Protein AF-Q7PAD1-F1 (afdb_monomer_lite)

Foldseek 3Di:
DDLLVQLVVLQVQLVCCVPVVVNNVSSVVSNVSSVVSVCVVPDPVVVVVVVVVVVD

Organism: Rickettsia sibirica (strain ATCC VR-151 / 246) (NCBI:txid272951)

Structure (mmCIF, N/CA/C/O backbone):
data_AF-Q7PAD1-F1
#
_entry.id   AF-Q7PAD1-F1
#
loop_
_atom_site.group_PDB
_atom_site.id
_atom_site.type_symbol
_atom_site.label_atom_id
_atom_site.label_alt_id
_atom_site.label_comp_id
_atom_site.label_asym_id
_atom_site.label_entity_id
_atom_site.label_seq_id
_atom_site.pdbx_PDB_ins_code
_atom_site.Cartn_x
_atom_si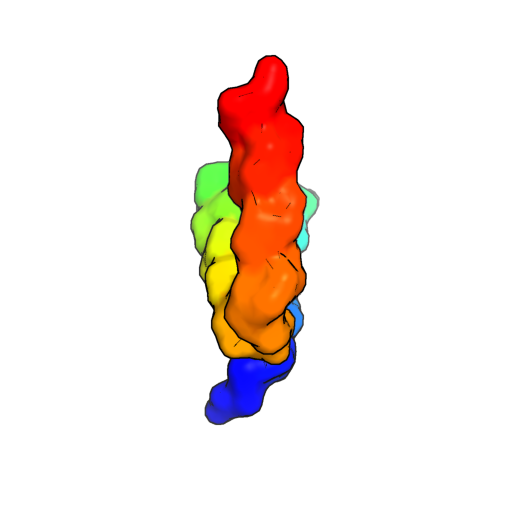te.Cartn_y
_atom_site.Cartn_z
_atom_site.occupancy
_atom_site.B_iso_or_equiv
_atom_site.auth_seq_id
_atom_site.auth_comp_id
_atom_site.auth_asym_id
_atom_site.auth_atom_id
_atom_site.pdbx_PDB_model_num
ATOM 1 N N . MET A 1 1 ? 2.502 -11.441 -13.089 1.00 73.75 1 MET A N 1
ATOM 2 C CA . MET A 1 1 ? 1.830 -10.122 -13.129 1.00 73.75 1 MET A CA 1
ATOM 3 C C . MET A 1 1 ? 2.858 -9.090 -13.552 1.00 73.75 1 MET A C 1
ATOM 5 O O . MET A 1 1 ? 3.939 -9.095 -12.981 1.00 73.75 1 MET A O 1
ATOM 9 N N . ASP A 1 2 ? 2.539 -8.271 -14.552 1.00 92.31 2 ASP A N 1
ATOM 10 C CA . ASP A 1 2 ? 3.394 -7.173 -15.020 1.00 92.31 2 ASP A CA 1
ATOM 11 C C . ASP A 1 2 ? 3.649 -6.115 -13.916 1.00 92.31 2 ASP A C 1
ATOM 13 O O . ASP A 1 2 ? 2.829 -5.966 -13.001 1.00 92.31 2 ASP A O 1
ATOM 17 N N . LYS A 1 3 ? 4.787 -5.405 -13.984 1.00 91.12 3 LYS A N 1
ATOM 18 C CA . LYS A 1 3 ? 5.198 -4.408 -12.981 1.00 91.12 3 LYS A CA 1
ATOM 19 C C . LYS A 1 3 ? 4.172 -3.275 -12.857 1.00 91.12 3 LYS A C 1
ATOM 21 O O . LYS A 1 3 ? 3.771 -2.976 -11.734 1.00 91.12 3 LYS A O 1
ATOM 26 N N . CYS A 1 4 ? 3.658 -2.735 -13.964 1.00 91.69 4 CYS A N 1
ATOM 27 C CA . CYS A 1 4 ? 2.634 -1.684 -13.938 1.00 91.69 4 CYS A CA 1
ATOM 28 C C . CYS A 1 4 ? 1.342 -2.188 -13.279 1.00 91.69 4 CYS A C 1
ATOM 30 O O . CYS A 1 4 ? 0.755 -1.519 -12.427 1.00 91.69 4 CYS A O 1
ATOM 32 N N . ARG A 1 5 ? 0.913 -3.420 -13.601 1.00 95.25 5 ARG A N 1
ATOM 33 C CA . ARG A 1 5 ? -0.255 -4.040 -12.938 1.00 95.25 5 ARG A CA 1
ATOM 34 C C . ARG A 1 5 ? -0.046 -4.215 -11.431 1.00 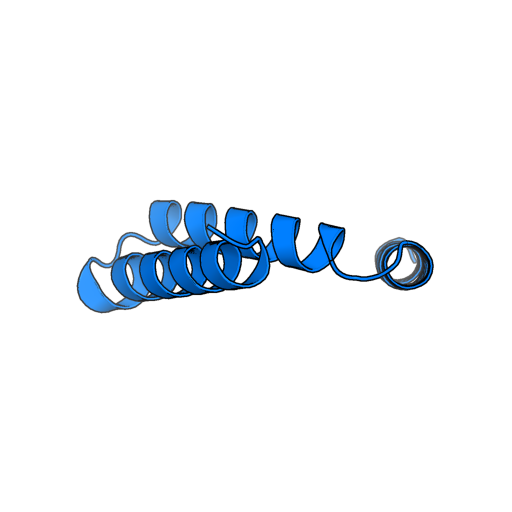95.25 5 ARG A C 1
ATOM 36 O O . ARG A 1 5 ? -0.984 -4.017 -10.661 1.00 95.25 5 ARG A O 1
ATOM 43 N N . LYS A 1 6 ? 1.171 -4.559 -11.003 1.00 96.62 6 LYS A N 1
ATOM 44 C CA . LYS A 1 6 ? 1.525 -4.700 -9.584 1.00 96.62 6 LYS A CA 1
ATOM 45 C C . LYS A 1 6 ? 1.526 -3.353 -8.852 1.00 96.62 6 LYS A C 1
ATOM 47 O O . LYS A 1 6 ? 1.010 -3.291 -7.739 1.00 96.62 6 LYS A O 1
ATOM 52 N N . ALA A 1 7 ? 2.053 -2.295 -9.469 1.00 96.25 7 ALA A N 1
ATOM 53 C CA . ALA A 1 7 ? 2.018 -0.940 -8.916 1.00 96.25 7 ALA A CA 1
ATOM 54 C C . ALA A 1 7 ? 0.573 -0.457 -8.718 1.00 96.25 7 ALA A C 1
ATOM 56 O O . ALA A 1 7 ? 0.198 -0.073 -7.610 1.00 96.25 7 ALA A O 1
ATOM 57 N N . ASN A 1 8 ? -0.276 -0.616 -9.740 1.00 97.00 8 ASN A N 1
ATOM 58 C CA . ASN A 1 8 ? -1.700 -0.277 -9.660 1.00 97.00 8 ASN A CA 1
ATOM 59 C C . ASN A 1 8 ? -2.435 -1.050 -8.557 1.00 97.00 8 ASN A C 1
ATOM 61 O O . ASN A 1 8 ? -3.287 -0.489 -7.868 1.00 97.00 8 ASN A O 1
ATOM 65 N N . LEU A 1 9 ? -2.116 -2.334 -8.363 1.00 98.12 9 LEU A N 1
ATOM 66 C CA . LEU A 1 9 ? -2.695 -3.110 -7.268 1.00 98.12 9 LEU A CA 1
ATOM 67 C C . LEU A 1 9 ? -2.304 -2.523 -5.907 1.00 98.12 9 LEU A C 1
ATOM 69 O O . LEU A 1 9 ? -3.170 -2.343 -5.055 1.00 98.12 9 LEU A O 1
ATOM 73 N N . TYR A 1 10 ? -1.029 -2.187 -5.708 1.00 98.44 10 TYR A N 1
ATOM 74 C CA . TYR A 1 10 ? -0.587 -1.560 -4.466 1.00 98.44 10 TYR A CA 1
ATOM 75 C C . TYR A 1 10 ? -1.239 -0.199 -4.229 1.00 98.44 10 TYR A C 1
ATOM 77 O O . TYR A 1 10 ? -1.646 0.065 -3.103 1.00 98.44 10 TYR A O 1
ATOM 85 N N . GLN A 1 11 ? -1.432 0.624 -5.261 1.00 98.31 11 GLN A N 1
ATOM 86 C CA . GLN A 1 11 ? -2.182 1.873 -5.107 1.00 98.31 11 GLN A CA 1
ATOM 87 C C . GLN A 1 11 ? -3.605 1.607 -4.603 1.00 98.31 11 GLN A C 1
ATOM 89 O O . GLN A 1 11 ? -4.016 2.190 -3.605 1.00 98.31 11 GLN A O 1
ATOM 94 N N . LYS A 1 12 ? -4.330 0.657 -5.210 1.00 98.56 12 LYS A N 1
ATOM 95 C CA . LYS A 1 12 ? -5.685 0.284 -4.763 1.00 98.56 12 LYS A CA 1
ATOM 96 C C . LYS A 1 12 ? -5.713 -0.219 -3.319 1.00 98.56 12 LYS A C 1
ATOM 98 O O . LYS A 1 12 ? -6.630 0.112 -2.574 1.00 98.56 12 LYS A O 1
ATOM 103 N N . MET A 1 13 ? -4.712 -0.999 -2.913 1.00 98.62 13 MET A N 1
ATOM 104 C CA . MET A 1 13 ? -4.585 -1.453 -1.525 1.00 98.62 13 MET A CA 1
ATOM 105 C C . MET A 1 13 ?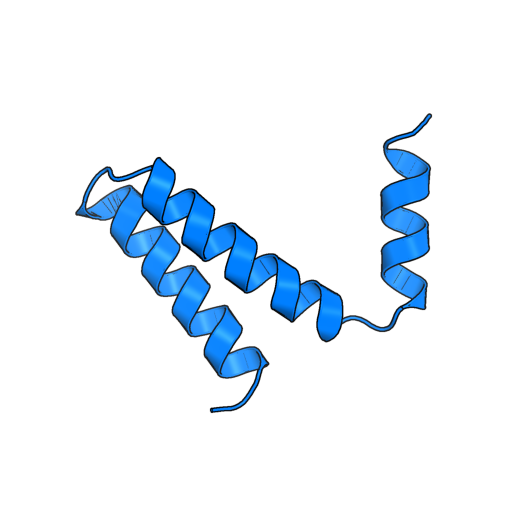 -4.312 -0.293 -0.565 1.00 98.62 13 MET A C 1
ATOM 107 O O . MET A 1 13 ? -4.874 -0.286 0.528 1.00 98.62 13 MET A O 1
ATOM 111 N N . GLY A 1 14 ? -3.490 0.681 -0.967 1.00 98.69 14 GLY A N 1
ATOM 112 C CA . GLY A 1 14 ? -3.260 1.913 -0.213 1.00 98.69 14 GLY A CA 1
ATOM 113 C C . GLY A 1 14 ? -4.563 2.673 0.019 1.00 98.69 14 GLY A C 1
ATOM 114 O O . GLY A 1 14 ? -4.983 2.829 1.163 1.00 98.69 14 GLY A O 1
ATOM 115 N N . TYR A 1 15 ? -5.275 2.982 -1.067 1.00 98.62 15 TYR A N 1
ATOM 116 C CA . TYR A 1 15 ? -6.577 3.656 -1.025 1.00 98.62 15 TYR A CA 1
ATOM 117 C C . TYR A 1 15 ? -7.577 2.943 -0.115 1.00 98.62 15 TYR A C 1
ATOM 119 O O . TYR A 1 15 ? -8.237 3.573 0.707 1.00 98.62 15 TYR A O 1
ATOM 127 N N . TYR A 1 16 ? -7.678 1.618 -0.226 1.00 98.62 16 TYR A N 1
ATOM 128 C CA . TYR A 1 16 ? -8.585 0.846 0.615 1.00 98.62 16 TYR A CA 1
ATOM 129 C C . TYR A 1 16 ? -8.213 0.936 2.102 1.00 98.62 16 TYR A C 1
ATOM 131 O O . TYR A 1 16 ? -9.080 1.129 2.952 1.00 98.62 16 TYR A O 1
ATOM 139 N N . ASN A 1 17 ? -6.922 0.826 2.432 1.00 98.56 17 ASN A N 1
ATOM 140 C CA . ASN A 1 17 ? -6.480 0.938 3.820 1.00 98.56 17 ASN A CA 1
ATOM 141 C C . ASN A 1 17 ? -6.704 2.349 4.373 1.00 98.56 17 ASN A C 1
ATOM 143 O O . ASN A 1 17 ? -7.127 2.469 5.514 1.00 98.56 17 ASN A O 1
ATOM 147 N N . GLU A 1 18 ? -6.483 3.393 3.578 1.00 98.50 18 GLU A N 1
ATOM 148 C CA . GLU A 1 18 ? -6.676 4.785 3.990 1.00 98.50 18 GLU A CA 1
ATOM 149 C C . GLU A 1 18 ? -8.145 5.141 4.209 1.00 98.50 18 GLU A C 1
ATOM 151 O O . GLU A 1 18 ? -8.514 5.571 5.297 1.00 98.50 18 GLU A O 1
ATOM 156 N N . TYR A 1 19 ? -8.985 4.936 3.195 1.00 98.19 19 TYR A N 1
ATOM 157 C CA . TYR A 1 19 ? -10.340 5.489 3.188 1.00 98.19 19 TYR A CA 1
ATOM 158 C C . TYR A 1 19 ? -11.400 4.539 3.734 1.00 98.19 19 TYR A C 1
ATOM 160 O O . TYR A 1 19 ? -12.437 5.000 4.201 1.00 98.19 19 TYR A O 1
ATOM 168 N N . ILE A 1 20 ? -11.173 3.224 3.660 1.00 98.31 20 ILE A N 1
ATOM 169 C CA . ILE A 1 20 ? -12.163 2.235 4.112 1.00 98.31 20 ILE A CA 1
ATOM 170 C C . ILE A 1 20 ? -11.810 1.709 5.499 1.00 98.31 20 ILE A C 1
ATOM 172 O O . ILE A 1 20 ? -12.689 1.566 6.343 1.00 98.31 20 ILE A O 1
ATOM 176 N N . LEU A 1 21 ? -10.530 1.415 5.745 1.00 98.19 21 LEU A N 1
ATOM 177 C CA . LEU A 1 21 ? -10.091 0.845 7.020 1.00 98.19 21 LEU A CA 1
ATOM 178 C C . LEU A 1 21 ? -9.511 1.872 8.002 1.00 98.19 21 LEU A C 1
ATOM 180 O O . LEU A 1 21 ? -9.255 1.501 9.146 1.00 98.19 21 LEU A O 1
ATOM 184 N N . CYS A 1 22 ? -9.263 3.117 7.576 1.00 97.94 22 CYS A N 1
ATOM 185 C CA . CYS A 1 22 ? -8.559 4.143 8.363 1.00 97.94 22 CYS A CA 1
ATOM 186 C C . CYS A 1 22 ? -7.196 3.670 8.916 1.00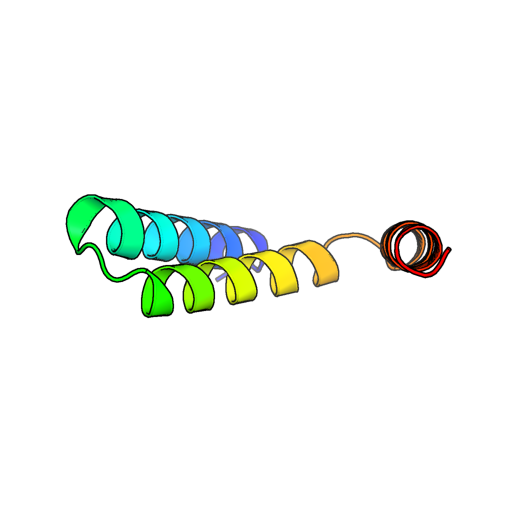 97.94 22 CYS A C 1
ATOM 188 O O . CYS A 1 22 ? -6.731 4.108 9.967 1.00 97.94 22 CYS A O 1
ATOM 190 N N . LYS A 1 23 ? -6.545 2.749 8.200 1.00 98.50 23 LYS A N 1
ATOM 191 C CA . LYS A 1 23 ? -5.244 2.147 8.506 1.00 98.50 23 LYS A CA 1
ATOM 192 C C . LYS A 1 23 ? -4.134 2.876 7.759 1.00 98.50 23 LYS A C 1
ATOM 194 O O . LYS A 1 23 ? -3.627 2.416 6.732 1.00 98.50 23 LYS A O 1
ATOM 199 N N . PHE A 1 24 ? -3.780 4.055 8.256 1.00 97.31 24 PHE A N 1
ATOM 200 C CA . PHE A 1 24 ? -2.849 4.956 7.573 1.00 97.31 24 PHE A CA 1
ATOM 201 C C . PHE A 1 24 ? -1.431 4.381 7.443 1.00 97.31 24 PHE A C 1
ATOM 203 O O . PHE A 1 24 ? -0.790 4.560 6.408 1.00 97.31 24 PHE A O 1
ATOM 210 N N . GLU A 1 25 ? -0.948 3.631 8.438 1.00 98.12 25 GLU A N 1
ATOM 211 C CA . GLU A 1 25 ? 0.375 3.001 8.365 1.00 98.12 25 GLU A CA 1
ATOM 212 C C . GLU A 1 25 ? 0.444 1.926 7.275 1.00 98.12 25 GLU A C 1
ATOM 214 O O . GLU A 1 25 ? 1.403 1.871 6.498 1.00 98.12 25 GLU A O 1
ATOM 219 N N . GLU A 1 26 ? -0.567 1.061 7.190 1.00 97.88 26 GLU A N 1
ATOM 220 C CA . GLU A 1 26 ? -0.673 0.058 6.136 1.00 97.88 26 GLU A CA 1
ATOM 221 C C . GLU A 1 26 ? -0.867 0.700 4.767 1.00 97.88 26 GLU A C 1
ATOM 223 O O . GLU A 1 26 ? -0.223 0.269 3.807 1.00 97.88 26 GLU A O 1
ATOM 228 N N . SER A 1 27 ? -1.677 1.757 4.678 1.00 98.62 27 SER A N 1
ATOM 229 C CA . SER A 1 27 ? -1.828 2.529 3.446 1.00 98.62 27 SER A CA 1
ATOM 230 C C . SER A 1 27 ? -0.478 3.050 2.943 1.00 98.62 27 SER A C 1
ATOM 232 O O . SER A 1 27 ? -0.069 2.759 1.812 1.00 98.62 27 SER A O 1
ATOM 234 N N . LEU A 1 28 ? 0.293 3.696 3.825 1.00 98.44 28 LEU A N 1
ATOM 235 C CA . LEU A 1 28 ? 1.618 4.217 3.503 1.00 98.44 28 LEU A CA 1
ATOM 236 C C . LEU A 1 28 ? 2.578 3.112 3.038 1.00 98.44 28 LEU A C 1
ATOM 238 O O . LEU A 1 28 ? 3.356 3.317 2.102 1.00 98.44 28 LEU A O 1
ATOM 242 N N . LYS A 1 29 ? 2.524 1.920 3.652 1.00 98.56 29 LYS A N 1
ATOM 243 C CA . LYS A 1 29 ? 3.322 0.760 3.214 1.00 98.56 29 LYS A CA 1
ATOM 244 C C . LYS A 1 29 ? 2.992 0.365 1.774 1.00 98.56 29 LYS A C 1
ATOM 246 O O . LYS A 1 29 ? 3.910 0.034 1.021 1.00 98.56 29 LYS A O 1
ATOM 251 N N . TYR A 1 30 ? 1.722 0.387 1.376 1.00 98.62 30 TYR A N 1
ATOM 252 C CA . TYR A 1 30 ? 1.325 0.046 0.010 1.00 98.62 30 TYR A CA 1
ATOM 253 C C . TYR A 1 30 ? 1.700 1.131 -0.998 1.00 98.62 30 TYR A C 1
ATOM 255 O O . TYR A 1 30 ? 2.291 0.802 -2.028 1.00 98.62 30 TYR A O 1
ATOM 263 N N . TYR A 1 31 ? 1.483 2.409 -0.686 1.00 98.44 31 TYR A N 1
ATOM 264 C CA . TYR A 1 31 ? 1.907 3.497 -1.571 1.00 98.44 31 TYR A CA 1
ATOM 265 C C . TYR A 1 31 ? 3.423 3.508 -1.800 1.00 98.44 31 TYR A C 1
ATOM 267 O O . TYR A 1 31 ? 3.863 3.620 -2.942 1.00 98.44 31 TYR A O 1
ATOM 275 N N . LYS A 1 32 ? 4.237 3.268 -0.762 1.00 98.06 32 LYS A N 1
ATOM 276 C CA . LYS A 1 32 ? 5.700 3.133 -0.911 1.00 98.06 32 LYS A CA 1
ATOM 277 C C . LYS A 1 32 ? 6.096 1.984 -1.843 1.00 98.06 32 LYS A C 1
ATOM 279 O O . LYS A 1 32 ? 7.051 2.110 -2.607 1.00 98.06 32 LYS A O 1
ATOM 284 N N . LYS A 1 33 ? 5.371 0.860 -1.806 1.00 97.31 33 LYS A N 1
ATOM 285 C CA . LYS A 1 33 ? 5.615 -0.271 -2.716 1.00 97.31 33 LYS A CA 1
ATOM 286 C C . LYS A 1 33 ? 5.247 0.058 -4.165 1.00 97.31 33 LYS A C 1
ATOM 288 O O . LYS A 1 33 ? 5.959 -0.397 -5.055 1.00 97.31 33 LYS A O 1
ATOM 293 N N . ALA A 1 34 ? 4.169 0.812 -4.400 1.00 96.94 34 ALA A N 1
ATOM 294 C CA . ALA A 1 34 ? 3.814 1.296 -5.736 1.00 96.94 34 ALA A CA 1
ATOM 295 C C . ALA A 1 34 ? 4.886 2.255 -6.272 1.00 96.94 34 ALA A C 1
ATOM 297 O O . ALA A 1 34 ? 5.460 1.987 -7.323 1.00 96.94 34 ALA A O 1
ATOM 298 N N . LEU A 1 35 ? 5.252 3.266 -5.474 1.00 95.56 35 LEU A N 1
ATOM 299 C CA . LEU A 1 35 ? 6.265 4.264 -5.822 1.00 95.56 35 LEU A CA 1
ATOM 300 C C . LEU A 1 35 ? 7.600 3.627 -6.218 1.00 95.56 35 LEU A C 1
ATOM 302 O O . LEU A 1 35 ? 8.197 4.023 -7.212 1.00 95.56 35 LEU A O 1
ATOM 306 N N . LYS A 1 36 ? 8.058 2.612 -5.474 1.00 94.19 36 LYS A N 1
ATOM 307 C CA . LYS A 1 36 ? 9.299 1.904 -5.806 1.00 94.19 36 LYS A CA 1
ATOM 308 C C . LYS A 1 36 ? 9.245 1.266 -7.199 1.00 94.19 36 LYS A C 1
ATOM 310 O O . LYS A 1 36 ? 10.229 1.304 -7.926 1.00 94.19 36 LYS A O 1
ATOM 315 N N . ILE A 1 37 ? 8.111 0.674 -7.571 1.00 92.69 37 ILE A N 1
ATOM 316 C CA . ILE A 1 37 ? 7.952 0.060 -8.893 1.00 92.69 37 ILE A CA 1
ATOM 317 C C . ILE A 1 37 ? 7.901 1.139 -9.975 1.00 92.69 37 ILE A C 1
ATOM 319 O O . ILE A 1 37 ? 8.551 0.979 -11.002 1.00 92.69 37 ILE A O 1
ATOM 323 N N . ASP A 1 38 ? 7.182 2.234 -9.734 1.00 90.06 38 ASP A N 1
ATOM 324 C CA . ASP A 1 38 ? 7.104 3.350 -10.679 1.00 90.06 38 ASP A CA 1
ATOM 325 C C . ASP A 1 38 ? 8.495 3.961 -10.918 1.00 90.06 38 ASP A C 1
ATOM 327 O O . ASP A 1 38 ? 8.878 4.203 -12.059 1.00 90.06 38 ASP A O 1
ATOM 331 N N . GLN A 1 39 ? 9.310 4.094 -9.868 1.00 90.19 39 GLN A N 1
ATOM 332 C CA . GLN A 1 39 ? 10.715 4.502 -9.972 1.00 90.19 39 GLN A CA 1
ATOM 333 C C . GLN A 1 39 ? 11.564 3.503 -10.772 1.00 90.19 39 GLN A C 1
ATOM 335 O O . GLN A 1 39 ? 12.370 3.916 -11.591 1.00 90.19 39 GLN A O 1
ATOM 340 N N . GLU A 1 40 ? 11.383 2.193 -10.585 1.00 89.19 40 GLU A N 1
ATOM 341 C CA . GLU A 1 40 ? 12.092 1.179 -11.383 1.00 89.19 40 GLU A CA 1
ATOM 342 C C . GLU A 1 40 ? 11.685 1.174 -12.867 1.00 89.19 40 GLU A C 1
ATOM 344 O O . GLU A 1 40 ? 12.438 0.677 -13.705 1.00 89.19 40 GLU A O 1
ATOM 349 N N . LEU A 1 41 ? 10.477 1.647 -13.185 1.00 86.12 41 LEU A N 1
ATOM 350 C CA . LEU A 1 41 ? 9.955 1.735 -14.551 1.00 86.12 41 LEU A CA 1
ATOM 351 C C . LEU A 1 41 ? 10.370 3.034 -15.250 1.00 86.12 41 LEU A C 1
ATOM 353 O O . LEU A 1 41 ? 10.517 3.050 -16.473 1.00 86.12 41 LEU A O 1
ATOM 357 N N . VAL A 1 42 ? 10.568 4.113 -14.493 1.00 80.56 42 VAL A N 1
ATOM 358 C CA . VAL A 1 42 ? 11.101 5.373 -15.008 1.00 80.56 42 VAL A CA 1
ATOM 359 C C . VAL A 1 42 ? 12.610 5.225 -15.221 1.00 80.56 42 VAL A C 1
ATOM 361 O O . VAL A 1 42 ? 13.358 4.855 -14.323 1.00 80.56 42 VAL A O 1
ATOM 364 N N . HIS A 1 43 ? 13.068 5.513 -16.440 1.00 62.81 43 HIS A N 1
ATOM 365 C CA . HIS A 1 43 ? 14.474 5.397 -16.831 1.00 62.81 43 HIS A CA 1
ATOM 366 C C . HIS A 1 43 ? 15.403 6.136 -15.830 1.00 62.81 43 HIS A C 1
ATOM 368 O O . HIS A 1 43 ? 15.060 7.247 -15.408 1.00 62.81 43 HIS A O 1
ATOM 374 N N . PRO A 1 44 ? 16.593 5.597 -15.476 1.00 56.53 44 PRO A N 1
ATOM 375 C CA . PRO A 1 44 ? 17.454 6.136 -14.408 1.00 56.53 44 PRO A CA 1
ATOM 376 C C . PRO A 1 44 ? 17.825 7.622 -14.529 1.00 56.53 44 PRO A C 1
ATOM 378 O O . PRO A 1 44 ? 18.139 8.267 -13.531 1.00 56.53 44 PRO A O 1
ATOM 381 N N . SER A 1 45 ? 17.764 8.187 -15.737 1.00 55.31 45 SER A N 1
ATOM 382 C CA . SER A 1 45 ? 18.042 9.600 -16.005 1.00 55.31 45 SER A CA 1
ATOM 383 C C . SER A 1 45 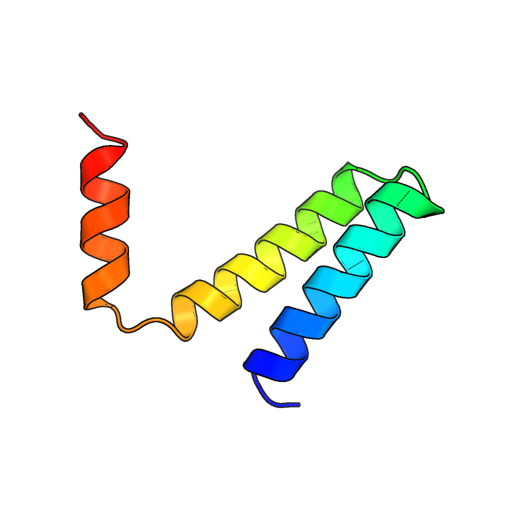? 17.059 10.566 -15.331 1.00 55.31 45 SER A C 1
ATOM 385 O O . SER A 1 45 ? 17.417 11.717 -15.101 1.00 55.31 45 SER A O 1
ATOM 387 N N . PHE A 1 46 ? 15.845 10.127 -14.980 1.00 54.78 46 PHE A N 1
ATOM 388 C CA . PHE A 1 46 ? 14.843 11.00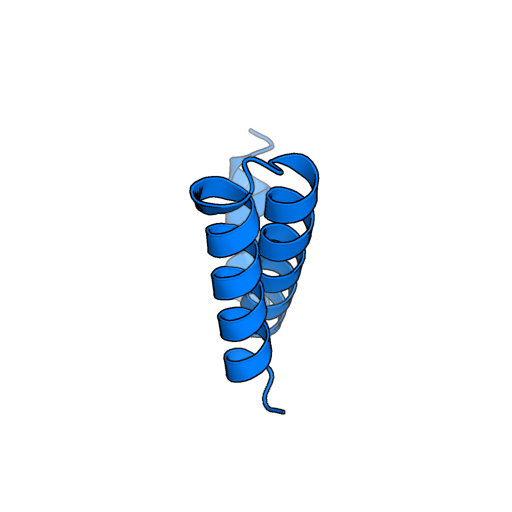3 -14.363 1.00 54.78 46 PHE A CA 1
ATOM 389 C C . PHE A 1 46 ? 15.010 11.116 -12.838 1.00 54.78 46 PHE A C 1
ATOM 391 O O . PHE A 1 46 ? 14.865 12.203 -12.278 1.00 54.78 46 PHE A O 1
ATOM 398 N N . ILE A 1 47 ? 15.382 10.019 -12.164 1.00 55.50 47 ILE A N 1
ATOM 399 C CA . ILE A 1 47 ? 15.523 9.958 -10.696 1.00 55.50 47 ILE A CA 1
ATOM 400 C C . ILE A 1 47 ? 16.642 10.887 -10.206 1.00 55.50 47 ILE A C 1
ATOM 402 O O . ILE A 1 47 ? 16.437 11.631 -9.244 1.00 55.50 47 ILE A O 1
ATOM 406 N N . ALA A 1 48 ? 17.770 10.934 -10.926 1.00 52.41 48 ALA A N 1
ATOM 407 C CA . ALA A 1 48 ? 18.916 11.781 -10.588 1.00 52.41 48 ALA A CA 1
ATOM 408 C C . ALA A 1 48 ? 18.557 13.276 -10.476 1.00 52.41 48 ALA A C 1
ATOM 410 O O . ALA A 1 48 ? 19.112 13.984 -9.641 1.00 52.41 48 ALA A O 1
ATOM 411 N N . SER A 1 49 ? 17.592 13.755 -11.268 1.00 48.66 49 SER A N 1
ATOM 412 C CA . SER A 1 49 ? 17.171 15.163 -11.242 1.00 48.66 49 SER A CA 1
ATOM 413 C C . SER A 1 49 ? 16.274 15.521 -10.047 1.00 48.66 49 SER A C 1
ATOM 415 O O . SER A 1 49 ? 16.276 16.667 -9.599 1.00 48.66 49 SER A O 1
ATOM 417 N N . SER A 1 50 ? 15.532 14.548 -9.505 1.00 52.72 50 SER A N 1
ATOM 418 C CA . SER A 1 50 ? 14.620 14.762 -8.372 1.00 52.72 50 SER A CA 1
ATOM 419 C C . SER A 1 50 ? 15.326 14.768 -7.012 1.00 52.72 50 SER A C 1
ATOM 421 O O . SER A 1 50 ? 14.980 15.589 -6.169 1.00 52.72 50 SER A O 1
ATOM 423 N N . GLN A 1 51 ? 16.350 13.927 -6.821 1.00 53.19 51 GLN A N 1
ATOM 424 C CA . GLN A 1 51 ? 17.167 13.917 -5.597 1.00 53.19 51 GLN A CA 1
ATOM 425 C C . GLN A 1 51 ? 18.054 15.161 -5.474 1.00 53.19 51 GLN A C 1
ATOM 427 O O . GLN A 1 51 ? 18.193 15.716 -4.394 1.00 53.19 51 GLN A O 1
ATOM 432 N N . TYR A 1 52 ? 18.557 15.695 -6.590 1.00 47.22 52 TYR A N 1
ATOM 433 C CA . TYR A 1 52 ? 19.382 16.909 -6.570 1.00 47.22 52 TYR A CA 1
ATOM 434 C C . TYR A 1 52 ? 18.641 18.168 -6.086 1.00 47.22 52 TYR A C 1
ATOM 436 O O . TYR A 1 52 ? 19.273 19.154 -5.721 1.00 47.22 52 TYR A O 1
ATOM 444 N N . ARG A 1 53 ? 17.301 18.167 -6.118 1.00 45.75 53 ARG A N 1
ATOM 445 C CA . ARG A 1 53 ? 16.469 19.327 -5.762 1.00 45.75 53 ARG A CA 1
ATOM 446 C C . ARG A 1 53 ? 15.963 19.299 -4.316 1.00 45.75 53 ARG A C 1
ATOM 448 O O . ARG A 1 53 ? 15.434 20.306 -3.867 1.00 45.75 53 ARG A O 1
ATOM 455 N N . SER A 1 54 ? 16.081 18.164 -3.623 1.00 43.44 54 SER A N 1
ATOM 456 C CA . SER A 1 54 ? 15.759 18.034 -2.194 1.00 43.44 54 SER A CA 1
ATOM 457 C C . SER A 1 54 ? 16.954 18.293 -1.276 1.00 43.44 54 SER A C 1
ATOM 459 O O . SER A 1 54 ? 16.760 18.456 -0.076 1.00 43.44 54 SER A O 1
ATOM 461 N N . ASP A 1 55 ? 18.161 18.327 -1.841 1.00 48.94 55 ASP A N 1
ATOM 462 C CA . ASP A 1 55 ? 19.427 18.419 -1.107 1.00 48.94 55 ASP A CA 1
ATOM 463 C C . ASP A 1 55 ? 20.041 19.843 -1.159 1.00 48.94 55 ASP A C 1
ATOM 465 O O . ASP A 1 55 ? 21.221 20.019 -0.854 1.00 48.94 55 ASP A O 1
ATOM 469 N N . LEU A 1 56 ? 19.252 20.854 -1.557 1.00 44.69 56 LEU A N 1
ATOM 470 C CA . LEU A 1 56 ? 19.633 22.266 -1.745 1.00 44.69 56 LEU A CA 1
ATOM 471 C C . LEU A 1 56 ? 18.657 23.182 -0.997 1.00 44.69 56 LEU A C 1
ATOM 473 O O . LEU A 1 56 ? 19.136 24.128 -0.334 1.00 44.69 56 LEU A O 1
#

Radius of gyration: 13.44 Å; chains: 1; bounding box: 32×32×25 Å

Sequence (56 aa):
MDKCRKANLYQKMGYYNEYILCKFEESLKYYKKALKIDQELVHPSFIASSQYRSDL

Secondary structure (DSSP, 8-state):
--HHHHHHHHHHHHHIIIIIS--HHHHHHHHHHHHHHHHHHS-HHHHHHHHTTT--

pLDDT: mean 84.45, std 19.68, range [43.44, 98.69]